Protein AF-A0A8C3MPB5-F1 (afdb_monomer_lite)

pLDDT: mean 82.62, std 14.39, range [43.22, 96.44]

InterPro domains:
  IPR001751 S100/Calcium binding protein 7/8-like, conserved site [PS00303] (77-98)
  IPR002048 EF-hand domain [PF00036] (74-98)
  IPR002048 EF-hand domain [PS50222] (69-104)
  IPR002048 EF-hand domain [SM00054] (73-101)
  IPR011992 EF-hand domain pair [SSF47473] (21-110)
  IPR013787 S100/CaBP-9k-type, calcium binding, subdomain [PF01023] (24-68)
  IPR013787 S100/CaBP-9k-type, calcium binding, subdomain [SM01394] (24-66)
  IPR018247 EF-Hand 1, calcium-binding site [PS00018] (82-94)
  IPR028482 Protein S100-A11 [cd05023] (21-109)

Secondary structure (DSSP, 8-state):
------PPPPPPPTT--PPPPPHHHHHHHHHHHHHHHHTTSSS-TTEEEHHHHHHHHHHTTHHHHHT---TTHHHHHHHHH-SS-SSEEEHHHHHHHHHHHHHHHHHHHHHTSPP-

Structure (mmCIF, N/CA/C/O backbone):
data_AF-A0A8C3MPB5-F1
#
_entry.id   AF-A0A8C3MPB5-F1
#
loop_
_atom_site.group_PDB
_atom_site.id
_atom_site.type_symbol
_atom_site.label_atom_id
_atom_site.label_alt_id
_atom_site.label_comp_id
_atom_site.label_asym_id
_atom_site.label_entity_id
_atom_site.label_seq_id
_atom_site.pdbx_PDB_ins_code
_atom_site.Cartn_x
_atom_site.Cartn_y
_atom_site.Cartn_z
_atom_site.occupancy
_atom_site.B_iso_or_equiv
_atom_site.auth_seq_id
_atom_site.auth_comp_id
_atom_site.auth_asym_id
_atom_site.auth_atom_id
_atom_site.pdbx_PDB_model_num
ATOM 1 N N . GLY A 1 1 ? 41.644 49.104 -21.185 1.00 43.22 1 GLY A N 1
ATOM 2 C CA . GLY A 1 1 ? 41.017 47.885 -20.637 1.00 43.22 1 GLY A CA 1
ATOM 3 C C . GLY A 1 1 ? 40.121 47.254 -21.685 1.00 43.22 1 GLY A C 1
ATOM 4 O O . GLY A 1 1 ? 39.198 47.915 -22.139 1.00 43.22 1 GLY A O 1
ATOM 5 N N . LYS A 1 2 ? 40.416 46.024 -22.122 1.00 48.31 2 LYS A N 1
ATOM 6 C CA . LYS A 1 2 ? 39.606 45.277 -23.103 1.00 48.31 2 LYS A CA 1
ATOM 7 C C . LYS A 1 2 ? 38.460 44.585 -22.349 1.00 48.31 2 LYS A C 1
ATOM 9 O O . LYS A 1 2 ? 38.729 43.799 -21.446 1.00 48.31 2 LYS A O 1
ATOM 14 N N . LYS A 1 3 ? 37.201 44.904 -22.671 1.00 55.44 3 LYS A N 1
ATOM 15 C CA . LYS A 1 3 ? 36.024 44.221 -22.103 1.00 55.44 3 LYS A CA 1
ATOM 16 C C . LYS A 1 3 ? 36.032 42.766 -22.583 1.00 55.44 3 LYS A C 1
ATOM 18 O O . LYS A 1 3 ? 35.959 42.514 -23.782 1.00 55.44 3 LYS A O 1
ATOM 23 N N . ILE A 1 4 ? 36.156 41.825 -21.651 1.00 59.66 4 ILE A N 1
ATOM 24 C CA . ILE A 1 4 ? 36.048 40.390 -21.920 1.00 59.66 4 ILE A CA 1
ATOM 25 C C . ILE A 1 4 ? 34.558 40.101 -22.112 1.00 59.66 4 ILE A C 1
ATOM 27 O O . ILE A 1 4 ? 33.806 40.046 -21.140 1.00 59.66 4 ILE A O 1
ATOM 31 N N . SER A 1 5 ? 34.129 39.988 -23.369 1.00 55.69 5 SER A N 1
ATOM 32 C CA . SER A 1 5 ? 32.787 39.521 -23.714 1.00 55.69 5 SER A CA 1
ATOM 33 C C . SER A 1 5 ? 32.687 38.051 -23.313 1.00 55.69 5 SER A C 1
ATOM 35 O O . SER A 1 5 ? 33.304 37.192 -23.942 1.00 55.69 5 SER A O 1
ATOM 37 N N . ARG A 1 6 ? 31.988 37.759 -22.213 1.00 60.94 6 ARG A N 1
ATOM 38 C CA . ARG A 1 6 ? 31.682 36.379 -21.831 1.00 60.94 6 ARG A CA 1
ATOM 39 C C . ARG A 1 6 ? 30.448 35.957 -22.617 1.00 60.94 6 ARG A C 1
ATOM 41 O O . ARG A 1 6 ? 29.369 36.490 -22.380 1.00 60.94 6 ARG A O 1
ATOM 48 N N . ASN A 1 7 ? 30.623 35.039 -23.565 1.00 53.41 7 ASN A N 1
ATOM 49 C CA . ASN A 1 7 ? 29.488 34.388 -24.211 1.00 53.41 7 ASN A CA 1
ATOM 50 C C . ASN A 1 7 ? 28.658 33.650 -23.143 1.00 53.41 7 ASN A C 1
ATOM 52 O O . ASN A 1 7 ? 29.249 33.090 -22.211 1.00 53.41 7 ASN A O 1
ATOM 56 N N . PRO A 1 8 ? 27.318 33.656 -23.245 1.00 62.53 8 PRO A N 1
ATOM 57 C CA . PRO A 1 8 ? 26.474 32.856 -22.366 1.00 62.53 8 PRO A CA 1
ATOM 58 C C . PRO A 1 8 ? 26.815 31.362 -22.516 1.00 62.53 8 PRO A C 1
ATOM 60 O O . PRO A 1 8 ? 27.281 30.948 -23.584 1.00 62.53 8 PRO A O 1
ATOM 63 N N . PRO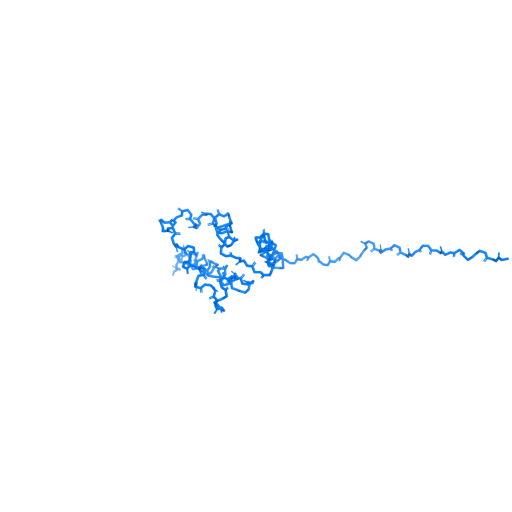 A 1 9 ? 26.616 30.547 -21.462 1.00 66.81 9 PRO A N 1
ATOM 64 C CA . PRO A 1 9 ? 26.829 29.108 -21.550 1.00 66.81 9 PRO A CA 1
ATOM 65 C C . PRO A 1 9 ? 25.953 28.513 -22.665 1.00 66.81 9 PRO A C 1
ATOM 67 O O . PRO A 1 9 ? 24.843 29.006 -22.890 1.00 66.81 9 PRO A O 1
ATOM 70 N N . PRO A 1 10 ? 26.432 27.475 -23.375 1.00 63.88 10 PRO A N 1
ATOM 71 C CA . PRO A 1 10 ? 25.639 26.824 -24.407 1.00 63.88 10 PRO A CA 1
ATOM 72 C C . PRO A 1 10 ? 24.340 26.299 -23.788 1.00 63.88 10 PRO A C 1
ATOM 74 O O . PRO A 1 10 ? 24.362 25.606 -22.771 1.00 63.88 10 PRO A O 1
ATOM 77 N N . THR A 1 11 ? 23.203 26.652 -24.385 1.00 64.06 11 THR A N 1
ATOM 78 C CA . THR A 1 11 ? 21.906 26.082 -24.013 1.00 64.06 11 THR A CA 1
ATOM 79 C C . THR A 1 11 ? 21.959 24.5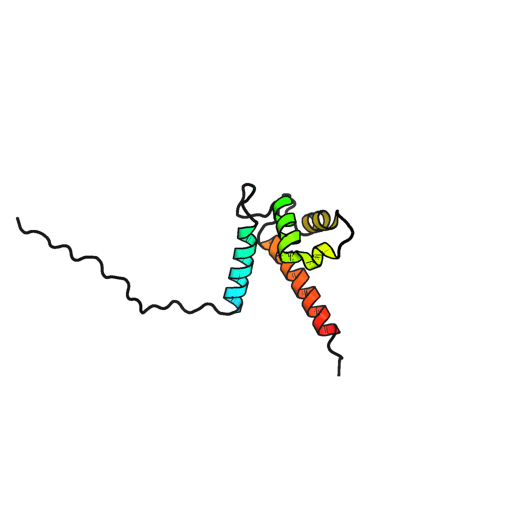62 -24.193 1.00 64.06 11 THR A C 1
ATOM 81 O O . THR A 1 11 ? 22.484 24.110 -25.218 1.00 64.06 11 THR A O 1
ATOM 84 N N . PRO A 1 12 ? 21.431 23.757 -23.251 1.00 61.03 12 PRO A N 1
ATOM 85 C CA . PRO A 1 12 ? 21.347 22.315 -23.432 1.00 61.03 12 PRO A CA 1
ATOM 86 C C . PRO A 1 12 ? 20.603 22.001 -24.729 1.00 61.03 12 PRO A C 1
ATOM 88 O O . PRO A 1 12 ? 19.557 22.582 -25.019 1.00 61.03 12 PRO A O 1
ATOM 91 N N . ASN A 1 13 ? 21.183 21.114 -25.529 1.00 59.44 13 ASN A N 1
ATOM 92 C CA . ASN A 1 13 ? 20.639 20.711 -26.814 1.00 59.44 13 ASN A CA 1
ATOM 93 C C . ASN A 1 13 ? 19.311 19.959 -26.564 1.00 59.44 13 ASN A C 1
ATOM 95 O O . ASN A 1 13 ? 19.343 18.938 -25.875 1.00 59.44 13 ASN A O 1
ATOM 99 N N . PRO A 1 14 ? 18.157 20.389 -27.108 1.00 58.59 14 PRO A N 1
ATOM 100 C CA . PRO A 1 14 ? 16.858 19.744 -26.858 1.00 58.59 14 PRO A CA 1
ATOM 101 C C . PRO A 1 14 ? 16.724 18.323 -27.454 1.00 58.59 14 PRO A C 1
ATOM 103 O O . PRO A 1 14 ? 15.650 17.734 -27.409 1.00 58.59 14 PRO A O 1
ATOM 106 N N . GLY A 1 15 ? 17.803 17.770 -28.021 1.00 54.53 15 GLY A N 1
ATOM 107 C CA . GLY A 1 15 ? 17.836 16.495 -28.741 1.00 54.53 15 GLY A CA 1
ATOM 108 C C . GLY A 1 15 ? 18.299 15.269 -27.946 1.00 54.53 15 GLY A C 1
ATOM 109 O O . GLY A 1 15 ? 18.346 14.189 -28.525 1.00 54.53 15 GLY A O 1
ATOM 110 N N . ILE A 1 16 ? 18.627 15.382 -26.655 1.00 59.12 16 ILE A N 1
ATOM 111 C CA . ILE A 1 16 ? 18.807 14.193 -25.802 1.00 59.12 16 ILE A CA 1
ATOM 112 C C . ILE A 1 16 ? 17.470 13.925 -25.112 1.00 59.12 16 ILE A C 1
ATOM 114 O O . ILE A 1 16 ? 17.277 14.236 -23.940 1.00 59.12 16 ILE A O 1
ATOM 118 N N . LEU A 1 17 ? 16.508 13.406 -25.878 1.00 61.97 17 LEU A N 1
ATOM 119 C CA . LEU A 1 17 ? 15.317 12.793 -25.299 1.00 61.97 17 LEU A CA 1
ATOM 120 C C . LEU A 1 17 ? 15.811 11.594 -24.491 1.00 61.97 17 LEU A C 1
ATOM 122 O O . LEU A 1 17 ? 16.278 10.611 -25.069 1.00 61.97 17 LEU A O 1
ATOM 126 N N . ALA A 1 18 ? 15.771 11.699 -23.162 1.00 66.12 18 ALA A N 1
ATOM 127 C CA . ALA A 1 18 ? 15.953 10.537 -22.307 1.00 66.12 18 ALA A CA 1
ATOM 128 C C . ALA A 1 18 ? 15.013 9.425 -22.812 1.00 66.12 18 ALA A C 1
ATOM 130 O O . ALA A 1 18 ? 13.880 9.733 -23.209 1.00 66.12 18 ALA A O 1
ATOM 131 N N . PRO A 1 19 ? 15.472 8.163 -22.877 1.00 77.06 19 PRO A N 1
ATOM 132 C CA . PRO A 1 19 ? 14.610 7.070 -23.295 1.00 77.06 19 PRO A CA 1
ATOM 133 C C . PRO A 1 19 ? 13.353 7.081 -22.426 1.00 77.06 19 PRO A C 1
ATOM 135 O O . PRO A 1 19 ? 13.431 7.222 -21.206 1.00 77.06 19 PRO A O 1
ATOM 138 N N . GLN A 1 20 ? 12.191 6.995 -23.071 1.00 83.00 20 GLN A N 1
ATOM 139 C CA . GLN A 1 20 ? 10.929 6.948 -22.346 1.00 83.00 20 GLN A CA 1
ATOM 140 C C . GLN A 1 20 ? 10.905 5.684 -21.479 1.00 83.00 20 GLN A C 1
ATOM 142 O O . GLN A 1 20 ? 11.263 4.620 -21.994 1.00 83.00 20 GLN A O 1
ATOM 147 N N . PRO A 1 21 ? 10.459 5.771 -20.215 1.00 87.94 21 PRO A N 1
ATOM 148 C CA . PRO A 1 21 ? 10.431 4.615 -19.333 1.00 87.94 21 PRO A CA 1
ATOM 149 C C . PRO A 1 21 ? 9.531 3.523 -19.915 1.00 87.94 21 PRO A C 1
ATOM 151 O O . PRO A 1 21 ? 8.472 3.795 -20.495 1.00 87.94 21 PRO A O 1
ATOM 154 N N . THR A 1 22 ? 9.969 2.281 -19.777 1.00 94.56 22 THR A N 1
ATOM 155 C CA . THR A 1 22 ? 9.194 1.081 -20.088 1.00 94.56 22 THR A CA 1
ATOM 156 C C . THR A 1 22 ? 7.963 0.986 -19.188 1.00 94.56 22 THR A C 1
ATOM 158 O O . THR A 1 22 ? 7.849 1.667 -18.168 1.00 94.56 22 THR A O 1
ATOM 161 N N . GLU A 1 23 ? 7.003 0.136 -19.550 1.00 94.12 23 GLU A N 1
ATOM 162 C CA . GLU A 1 23 ? 5.791 -0.050 -18.741 1.00 94.12 23 GLU A CA 1
ATOM 163 C C . GLU A 1 23 ? 6.115 -0.503 -17.314 1.00 94.12 23 GLU A C 1
ATOM 165 O O . GLU A 1 23 ? 5.571 0.047 -16.360 1.00 94.12 23 GLU A O 1
ATOM 170 N N . THR A 1 24 ? 7.062 -1.431 -17.160 1.00 94.50 24 THR A N 1
ATOM 171 C CA . THR A 1 24 ? 7.506 -1.906 -15.846 1.00 94.50 24 THR A CA 1
ATOM 172 C C . THR A 1 24 ? 8.123 -0.784 -15.016 1.00 94.50 24 THR A C 1
ATOM 174 O O . THR A 1 24 ? 7.788 -0.647 -13.842 1.00 94.50 24 THR A O 1
ATOM 177 N N . GLU A 1 25 ? 8.981 0.048 -15.614 1.00 92.75 25 GLU A N 1
ATOM 178 C CA . GLU A 1 25 ? 9.568 1.206 -14.926 1.00 92.75 25 GLU A CA 1
ATOM 179 C C . GLU A 1 25 ? 8.478 2.181 -14.468 1.00 92.75 25 GLU A C 1
ATOM 181 O O . GLU A 1 25 ? 8.468 2.573 -13.304 1.00 92.75 25 GLU A O 1
ATOM 186 N N . ARG A 1 26 ? 7.482 2.471 -15.317 1.00 94.44 26 ARG A N 1
ATOM 187 C CA . ARG A 1 26 ? 6.335 3.314 -14.936 1.00 94.44 26 ARG A CA 1
ATOM 188 C C . ARG A 1 26 ? 5.510 2.714 -13.799 1.00 94.44 26 ARG A C 1
ATOM 190 O O . ARG A 1 26 ? 5.019 3.452 -12.946 1.00 94.44 26 ARG A O 1
ATOM 197 N N . CYS A 1 27 ? 5.329 1.393 -13.767 1.00 94.19 27 CYS A N 1
ATOM 198 C CA . CYS A 1 27 ? 4.643 0.723 -12.662 1.00 94.19 27 CYS A CA 1
ATOM 199 C C . CYS A 1 27 ? 5.424 0.865 -11.351 1.00 94.19 27 CYS A C 1
ATOM 201 O O . CYS A 1 27 ? 4.826 1.172 -10.322 1.00 94.19 27 CYS A O 1
ATOM 203 N N . ILE A 1 28 ? 6.748 0.691 -11.389 1.00 93.75 28 ILE A N 1
ATOM 204 C CA . ILE A 1 28 ? 7.618 0.872 -10.219 1.00 93.75 28 ILE A CA 1
ATOM 205 C C . ILE A 1 28 ? 7.566 2.328 -9.735 1.00 93.75 28 ILE A C 1
ATOM 207 O O . ILE A 1 28 ? 7.350 2.567 -8.548 1.00 93.75 28 ILE A O 1
ATOM 211 N N . GLU A 1 29 ? 7.684 3.297 -10.646 1.00 93.56 29 GLU A N 1
ATOM 212 C CA . GLU A 1 29 ? 7.540 4.727 -10.340 1.00 93.56 29 GLU A CA 1
ATOM 213 C C . GLU A 1 29 ? 6.173 5.037 -9.721 1.00 93.56 29 GLU A C 1
ATOM 215 O O . GLU A 1 29 ? 6.087 5.788 -8.751 1.00 93.56 29 GLU A O 1
ATOM 220 N N . SER A 1 30 ? 5.106 4.417 -10.229 1.00 94.56 30 SER A N 1
ATOM 221 C CA . SER A 1 30 ? 3.754 4.587 -9.691 1.00 94.56 30 SER A CA 1
ATOM 222 C C . SER A 1 30 ? 3.630 4.035 -8.270 1.00 94.56 30 SER A C 1
ATOM 224 O O . SER A 1 30 ? 3.041 4.693 -7.415 1.00 94.56 30 SER A O 1
ATOM 226 N N . LEU A 1 31 ? 4.208 2.862 -7.985 1.00 94.56 31 LEU A N 1
ATOM 227 C CA . LEU A 1 31 ? 4.224 2.293 -6.632 1.00 94.56 31 LEU A CA 1
ATOM 228 C C . LEU A 1 31 ? 4.990 3.190 -5.656 1.00 94.56 31 LEU A C 1
ATOM 230 O O . LEU A 1 31 ? 4.513 3.439 -4.549 1.00 94.56 31 LEU A O 1
ATOM 234 N N . LEU A 1 32 ? 6.142 3.712 -6.082 1.00 93.88 32 LEU A N 1
ATOM 235 C CA . LEU A 1 32 ? 6.937 4.634 -5.278 1.00 93.88 32 LEU A CA 1
ATOM 236 C C . LEU A 1 32 ? 6.182 5.942 -5.012 1.00 93.88 32 LEU A C 1
ATOM 238 O O . LEU A 1 32 ? 6.121 6.395 -3.871 1.00 93.88 32 LEU A O 1
ATOM 242 N N . ALA A 1 33 ? 5.563 6.521 -6.042 1.00 93.25 33 ALA A N 1
ATOM 243 C CA . ALA A 1 33 ? 4.788 7.751 -5.922 1.00 93.25 33 ALA A CA 1
ATOM 244 C C . ALA A 1 33 ? 3.590 7.580 -4.978 1.00 93.25 33 ALA A C 1
ATOM 246 O O . ALA A 1 33 ? 3.303 8.466 -4.172 1.00 93.25 33 ALA A O 1
ATOM 247 N N . VAL A 1 34 ? 2.906 6.433 -5.041 1.00 94.50 34 VAL A N 1
ATOM 248 C CA . VAL A 1 34 ? 1.830 6.101 -4.103 1.00 94.50 34 VAL A CA 1
ATOM 249 C C . VAL A 1 34 ? 2.378 5.994 -2.685 1.00 94.50 34 VAL A C 1
ATOM 251 O O . VAL A 1 34 ? 1.845 6.657 -1.804 1.00 94.50 34 VAL A O 1
ATOM 254 N N . PHE A 1 35 ? 3.457 5.243 -2.453 1.00 94.38 35 PHE A N 1
ATOM 255 C CA . PHE A 1 35 ? 4.060 5.127 -1.122 1.00 94.38 35 PHE A CA 1
ATOM 256 C C . PHE A 1 35 ? 4.413 6.503 -0.534 1.00 94.38 35 PHE A C 1
ATOM 258 O O . PHE A 1 35 ? 3.938 6.864 0.543 1.00 94.38 35 PHE A O 1
ATOM 265 N N . GLN A 1 36 ? 5.140 7.325 -1.294 1.00 92.56 36 GLN A N 1
ATOM 266 C CA . GLN A 1 36 ? 5.563 8.669 -0.883 1.00 92.56 36 GLN A CA 1
ATOM 267 C C . GLN A 1 36 ? 4.399 9.649 -0.677 1.00 92.56 36 GLN A C 1
ATOM 269 O O . GLN A 1 36 ? 4.527 10.614 0.069 1.00 92.56 36 GLN A O 1
ATOM 274 N N . ARG A 1 37 ? 3.243 9.425 -1.313 1.00 93.12 37 ARG A N 1
ATOM 275 C CA . ARG A 1 37 ? 2.036 10.243 -1.103 1.00 93.12 37 ARG A CA 1
ATOM 276 C C . ARG A 1 37 ? 1.434 10.060 0.296 1.00 93.12 37 ARG A C 1
ATOM 278 O O . ARG A 1 37 ? 0.726 10.955 0.787 1.00 93.12 37 ARG A O 1
ATOM 285 N N . TYR A 1 38 ? 1.632 8.888 0.894 1.00 94.19 38 TYR A N 1
ATOM 286 C CA . TYR A 1 38 ? 1.126 8.564 2.228 1.00 94.19 38 TYR A CA 1
ATOM 287 C C . TYR A 1 38 ? 2.207 8.695 3.300 1.00 94.19 38 TYR A C 1
ATOM 289 O O . TYR A 1 38 ? 1.870 9.164 4.383 1.00 94.19 38 TYR A O 1
ATOM 297 N N . ALA A 1 39 ? 3.459 8.358 2.982 1.00 92.44 39 ALA A N 1
ATOM 298 C CA . ALA A 1 39 ? 4.603 8.500 3.880 1.00 92.44 39 ALA A CA 1
ATOM 299 C C . ALA A 1 39 ? 4.919 9.972 4.190 1.00 92.44 39 ALA A C 1
ATOM 301 O O . ALA A 1 39 ? 4.671 10.870 3.379 1.00 92.44 39 ALA A O 1
ATOM 302 N N . GLY A 1 40 ? 5.490 10.227 5.367 1.00 81.38 40 GLY A N 1
ATOM 303 C CA . GLY A 1 40 ? 5.995 11.546 5.756 1.00 81.38 40 GLY A CA 1
ATOM 304 C C . GLY A 1 40 ? 4.943 12.569 6.178 1.00 81.38 40 GLY A C 1
ATOM 305 O O . GLY A 1 40 ? 5.293 13.722 6.429 1.00 81.38 40 GLY A O 1
ATOM 306 N N . ARG A 1 41 ? 3.669 12.186 6.308 1.00 81.81 41 ARG A N 1
ATOM 307 C CA . ARG A 1 41 ? 2.638 13.060 6.893 1.00 81.81 41 ARG A CA 1
ATOM 308 C C . ARG A 1 41 ? 2.814 13.207 8.401 1.00 81.81 41 ARG A C 1
ATOM 310 O O . ARG A 1 41 ? 2.389 14.221 8.952 1.00 81.81 41 ARG A O 1
ATOM 317 N N . GLU A 1 42 ? 3.425 12.223 9.055 1.00 80.12 42 GLU A N 1
ATOM 318 C CA . GLU A 1 42 ? 3.634 12.200 10.508 1.00 80.12 42 GLU A CA 1
ATOM 319 C C . GLU A 1 42 ? 5.101 12.303 10.946 1.00 80.12 42 GLU A C 1
ATOM 321 O O . GLU A 1 42 ? 5.373 12.341 12.144 1.00 80.12 42 GLU A O 1
ATOM 326 N N . GLY A 1 43 ? 6.040 12.437 10.007 1.00 77.25 43 GLY A N 1
ATOM 327 C CA . GLY A 1 43 ? 7.422 12.815 10.312 1.00 77.25 43 GLY A CA 1
ATOM 328 C C . GLY A 1 43 ? 8.462 12.145 9.425 1.00 77.25 43 GLY A C 1
ATOM 329 O O . GLY A 1 43 ? 9.308 12.841 8.867 1.00 77.25 43 GLY A O 1
ATOM 330 N N . ASP A 1 44 ? 8.392 10.823 9.274 1.00 83.25 44 ASP A N 1
ATOM 331 C CA . ASP A 1 44 ? 9.347 10.051 8.475 1.00 83.25 44 ASP A CA 1
ATOM 332 C C . ASP A 1 44 ? 8.792 9.781 7.072 1.00 83.25 44 ASP A C 1
ATOM 334 O O . ASP A 1 44 ? 7.768 9.127 6.904 1.00 83.25 44 ASP A O 1
ATOM 338 N N . SER A 1 45 ? 9.453 10.316 6.045 1.00 86.81 45 SER A N 1
ATOM 339 C CA . SER A 1 45 ? 9.064 10.129 4.642 1.00 86.81 45 SER A CA 1
ATOM 340 C C . SER A 1 45 ? 9.524 8.798 4.045 1.00 86.81 45 SER A C 1
ATOM 342 O O . SER A 1 45 ? 9.173 8.493 2.903 1.00 86.81 45 SER A O 1
ATOM 344 N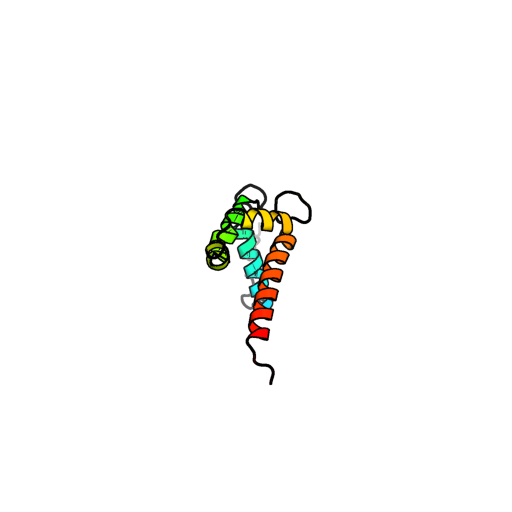 N . CYS A 1 46 ? 10.296 8.010 4.794 1.00 90.88 46 CYS A N 1
ATOM 345 C CA . CYS A 1 46 ? 10.785 6.701 4.376 1.00 90.88 46 CYS A CA 1
ATOM 346 C C . CYS A 1 46 ? 9.885 5.548 4.835 1.00 90.88 46 CYS A C 1
ATOM 348 O O . CYS A 1 46 ? 10.053 4.429 4.348 1.00 90.88 46 CYS A O 1
ATOM 350 N N . THR A 1 47 ? 8.944 5.804 5.745 1.00 94.69 47 THR A N 1
ATOM 351 C CA . THR A 1 47 ? 8.077 4.786 6.343 1.00 94.69 47 THR A CA 1
ATOM 352 C C . THR A 1 47 ? 6.614 5.231 6.353 1.00 94.69 47 THR A C 1
ATOM 354 O O . THR A 1 47 ? 6.296 6.408 6.185 1.00 94.69 47 THR A O 1
ATOM 357 N N . LEU A 1 48 ? 5.704 4.268 6.497 1.00 95.31 48 LEU A N 1
ATOM 358 C CA . LEU A 1 48 ? 4.288 4.505 6.749 1.00 95.31 48 LEU A CA 1
ATOM 359 C C . LEU A 1 48 ? 3.986 4.223 8.214 1.00 95.31 48 LEU A C 1
ATOM 361 O O . LEU A 1 48 ? 4.068 3.080 8.665 1.00 95.31 48 LEU A O 1
ATOM 365 N N . SER A 1 49 ? 3.539 5.239 8.939 1.00 94.38 49 SER A N 1
ATOM 366 C CA . SER A 1 49 ? 2.963 5.046 10.263 1.00 94.38 49 SER A CA 1
ATOM 367 C C . SER A 1 49 ? 1.677 4.217 10.174 1.00 94.38 49 SER A C 1
ATOM 369 O O . SER A 1 49 ? 1.012 4.138 9.136 1.00 94.38 49 SER A O 1
ATOM 371 N N . LYS A 1 50 ? 1.230 3.661 11.304 1.00 91.56 50 LYS A N 1
ATOM 372 C CA . LYS A 1 50 ? -0.067 2.968 11.385 1.00 91.56 50 LYS A CA 1
ATOM 373 C C . LYS A 1 50 ? -1.235 3.813 10.844 1.00 91.56 50 LYS A C 1
ATOM 375 O O . LYS A 1 50 ? -2.162 3.273 10.235 1.00 91.56 50 LYS A O 1
ATOM 380 N N . ARG A 1 51 ? -1.223 5.133 11.070 1.00 92.38 51 ARG A N 1
ATOM 381 C CA . ARG A 1 51 ? -2.282 6.043 10.599 1.00 92.38 51 ARG A CA 1
ATOM 382 C C . ARG A 1 51 ? -2.187 6.287 9.097 1.00 92.38 51 ARG A C 1
ATOM 384 O O . ARG A 1 51 ? -3.216 6.297 8.422 1.00 92.38 51 ARG A O 1
ATOM 391 N N . GLU A 1 52 ? -0.978 6.444 8.577 1.00 94.75 52 GLU A N 1
ATOM 392 C CA . GLU A 1 52 ? -0.725 6.618 7.144 1.00 94.75 52 GLU A CA 1
ATOM 393 C C . GLU A 1 52 ? -1.079 5.349 6.365 1.00 94.75 52 GLU A C 1
ATOM 395 O O . GLU A 1 52 ? -1.801 5.416 5.369 1.00 94.75 52 GLU A O 1
ATOM 400 N N . PHE A 1 53 ? -0.686 4.182 6.883 1.00 94.25 53 PHE A N 1
ATOM 401 C CA . PHE A 1 53 ? -1.067 2.886 6.335 1.00 94.25 53 PHE A CA 1
ATOM 402 C C . PHE A 1 53 ? -2.588 2.698 6.315 1.00 94.25 53 PHE A C 1
ATOM 404 O O . PHE A 1 53 ? -3.156 2.256 5.315 1.00 94.25 53 PHE A O 1
ATOM 411 N N . ARG A 1 54 ? -3.284 3.098 7.387 1.00 91.69 54 ARG A N 1
ATOM 412 C CA . ARG A 1 54 ? -4.750 3.068 7.417 1.00 91.69 54 ARG A CA 1
ATOM 413 C C . ARG A 1 54 ? -5.359 3.950 6.326 1.00 91.69 54 ARG A C 1
ATOM 415 O O . ARG A 1 54 ? -6.262 3.502 5.624 1.00 91.69 54 ARG A O 1
ATOM 422 N N . ALA A 1 55 ? -4.848 5.168 6.152 1.00 92.62 55 ALA A N 1
ATOM 423 C CA . ALA A 1 55 ? -5.316 6.076 5.108 1.00 92.62 55 ALA A CA 1
ATOM 424 C C . ALA A 1 55 ? -5.085 5.510 3.695 1.00 92.62 55 ALA A C 1
ATOM 426 O O . ALA A 1 55 ? -5.967 5.629 2.842 1.00 92.62 55 ALA A O 1
ATOM 427 N N . PHE A 1 56 ? -3.942 4.859 3.462 1.00 93.81 56 PHE A N 1
ATOM 428 C CA . PHE A 1 56 ? -3.655 4.136 2.222 1.00 93.81 56 PHE A CA 1
ATOM 429 C C . PHE A 1 56 ? -4.686 3.023 1.970 1.00 93.81 56 PHE A C 1
ATOM 431 O O . PHE A 1 56 ? -5.309 2.986 0.909 1.00 93.81 56 PHE A O 1
ATOM 438 N N . MET A 1 57 ? -4.930 2.164 2.965 1.00 91.31 57 MET A N 1
ATOM 439 C CA . MET A 1 57 ? -5.878 1.047 2.865 1.00 91.31 57 MET A CA 1
ATOM 440 C C . MET A 1 57 ? -7.314 1.512 2.590 1.00 91.31 57 MET A C 1
ATOM 442 O O . MET A 1 57 ? -8.034 0.894 1.806 1.00 91.31 57 MET A O 1
ATOM 446 N N . ASP A 1 58 ? -7.741 2.606 3.218 1.00 89.31 58 ASP A N 1
ATOM 447 C CA . ASP A 1 58 ? -9.094 3.144 3.058 1.00 89.31 58 ASP A CA 1
ATOM 448 C C . ASP A 1 58 ? -9.281 3.898 1.724 1.00 89.31 58 ASP A C 1
ATOM 450 O O . ASP A 1 58 ? -10.418 4.073 1.280 1.00 89.31 58 ASP A O 1
ATOM 454 N N . THR A 1 59 ? -8.188 4.304 1.062 1.00 90.12 59 THR A N 1
ATOM 455 C CA . THR A 1 59 ? -8.219 5.085 -0.188 1.00 90.12 59 THR A CA 1
ATOM 456 C C . THR A 1 59 ? -7.875 4.237 -1.410 1.00 90.12 59 THR A C 1
ATOM 458 O O . THR A 1 59 ? -8.735 4.010 -2.260 1.00 90.12 59 THR A O 1
ATOM 461 N N . GLU A 1 60 ? -6.641 3.737 -1.497 1.00 90.31 60 GLU A N 1
ATOM 462 C CA . GLU A 1 60 ? -6.149 2.988 -2.664 1.00 90.31 60 GLU A CA 1
ATOM 463 C C . GLU A 1 60 ? -6.742 1.573 -2.704 1.00 90.31 60 GLU A C 1
ATOM 465 O O . GLU A 1 60 ? -7.057 1.041 -3.766 1.00 90.31 60 GLU A O 1
ATOM 470 N N . LEU A 1 61 ? -6.955 0.973 -1.528 1.00 86.50 61 LEU A N 1
ATOM 471 C CA . LEU A 1 61 ? -7.502 -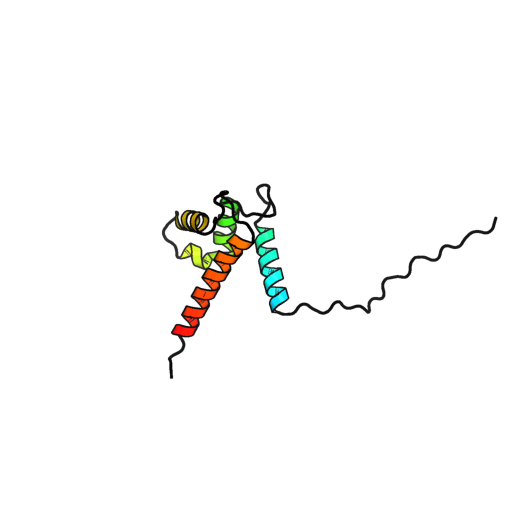0.378 -1.375 1.00 86.50 61 LEU A CA 1
ATOM 472 C C . LEU A 1 61 ? -8.919 -0.370 -0.785 1.00 86.50 61 LEU A C 1
ATOM 474 O O . LEU A 1 61 ? -9.349 -1.341 -0.161 1.00 86.50 61 LEU A O 1
ATOM 478 N N . ALA A 1 62 ? -9.685 0.694 -1.041 1.00 84.00 62 ALA A N 1
ATOM 479 C CA . ALA A 1 62 ? -11.036 0.884 -0.509 1.00 84.00 62 ALA A CA 1
ATOM 480 C C . ALA A 1 62 ? -11.976 -0.308 -0.778 1.00 84.00 62 ALA A C 1
ATOM 482 O O . ALA A 1 62 ? -12.824 -0.651 0.042 1.00 84.00 62 ALA A O 1
ATOM 483 N N . ALA A 1 63 ? -11.851 -0.957 -1.939 1.00 81.56 63 ALA A N 1
ATOM 484 C CA . ALA A 1 63 ? -12.650 -2.137 -2.270 1.00 81.56 63 ALA A CA 1
ATOM 485 C C . ALA A 1 63 ? -12.311 -3.342 -1.374 1.00 81.56 63 ALA A C 1
ATOM 487 O O . ALA A 1 63 ? -13.192 -4.128 -1.025 1.00 81.56 63 ALA A O 1
ATOM 488 N N . PHE A 1 64 ? -11.044 -3.474 -0.979 1.00 76.56 64 PHE A N 1
ATOM 489 C CA . PHE A 1 64 ? -10.591 -4.511 -0.064 1.00 76.56 64 PHE A CA 1
ATOM 490 C C . PHE A 1 64 ? -11.082 -4.233 1.361 1.00 76.56 64 PHE A C 1
ATOM 492 O O . PHE A 1 64 ? -11.661 -5.120 1.986 1.00 76.56 64 PHE A O 1
ATOM 499 N N . THR A 1 65 ? -10.925 -3.001 1.854 1.00 76.12 65 THR A N 1
ATOM 500 C CA . THR A 1 65 ? -11.333 -2.612 3.215 1.00 76.12 65 THR A CA 1
ATOM 501 C C . THR A 1 65 ? -12.847 -2.595 3.410 1.00 76.12 65 THR A C 1
ATOM 503 O O . THR A 1 65 ? -13.318 -3.075 4.437 1.00 76.12 65 THR A O 1
ATOM 506 N N . LYS A 1 66 ? -13.638 -2.152 2.422 1.00 75.44 66 LYS A N 1
ATOM 507 C CA . LYS A 1 66 ? -15.117 -2.147 2.502 1.00 75.44 66 LYS A CA 1
ATOM 508 C C . LYS A 1 66 ? -15.738 -3.531 2.687 1.00 75.44 66 LYS A C 1
ATOM 510 O O . LYS A 1 66 ? -16.813 -3.645 3.269 1.00 75.44 66 LYS A O 1
ATOM 515 N N . ASN A 1 67 ? -15.077 -4.577 2.199 1.00 72.94 67 ASN A N 1
ATOM 516 C CA . ASN A 1 67 ? -15.560 -5.950 2.334 1.00 72.94 67 ASN A CA 1
ATOM 517 C C . ASN A 1 67 ? -15.199 -6.581 3.689 1.00 72.94 67 ASN A C 1
ATOM 519 O O . ASN A 1 67 ? -15.695 -7.662 4.013 1.00 72.94 67 ASN A O 1
ATOM 523 N N . GLN A 1 68 ? -14.362 -5.924 4.496 1.00 72.06 68 GLN A N 1
ATOM 524 C CA . GLN A 1 68 ? -13.964 -6.416 5.810 1.00 72.06 68 GLN A CA 1
ATOM 525 C C . GLN A 1 68 ? -14.902 -5.881 6.893 1.00 72.06 68 GLN A C 1
ATOM 527 O O . GLN A 1 68 ? -15.007 -4.680 7.118 1.00 72.06 68 GLN A O 1
ATOM 532 N N . LYS A 1 69 ? -15.572 -6.793 7.606 1.00 72.50 69 LYS A N 1
ATOM 533 C CA . LYS A 1 69 ? -16.454 -6.452 8.739 1.00 72.50 69 LYS A CA 1
ATOM 534 C C . LYS A 1 69 ? -15.699 -6.243 10.053 1.00 72.50 69 LYS A C 1
ATOM 536 O O . LYS A 1 69 ? -16.291 -5.796 11.029 1.00 72.50 69 LYS A O 1
ATOM 541 N N . ASP A 1 70 ? -14.420 -6.604 10.090 1.00 80.44 70 ASP A N 1
ATOM 542 C CA . ASP A 1 70 ? -13.605 -6.551 11.295 1.00 80.44 70 ASP A CA 1
ATOM 543 C C . ASP A 1 70 ? -12.785 -5.249 11.348 1.00 80.44 70 ASP A C 1
ATOM 545 O O . ASP A 1 70 ? -11.864 -5.078 10.541 1.00 80.44 70 ASP A O 1
ATOM 549 N N . PRO A 1 71 ? -13.062 -4.345 12.306 1.00 77.00 71 PRO A N 1
ATOM 550 C CA . PRO A 1 71 ? -12.340 -3.080 12.431 1.00 77.00 71 PRO A CA 1
ATOM 551 C C . PRO A 1 71 ? -10.848 -3.258 12.759 1.00 77.00 71 PRO A C 1
ATOM 553 O O . PRO A 1 71 ? -10.058 -2.355 12.477 1.00 77.00 71 PRO A O 1
ATOM 556 N N . GLY A 1 72 ? -10.452 -4.412 13.310 1.00 85.69 72 GLY A N 1
ATOM 557 C CA . GLY A 1 72 ? -9.070 -4.752 13.652 1.00 85.69 72 GLY A CA 1
ATOM 558 C C . GLY A 1 72 ? -8.272 -5.396 12.516 1.00 85.69 72 GLY A C 1
ATOM 559 O O . GLY A 1 72 ? -7.118 -5.772 12.724 1.00 85.69 72 GLY A O 1
ATOM 560 N N . VAL A 1 73 ? -8.847 -5.554 11.316 1.00 87.56 73 VAL A N 1
ATOM 561 C CA . VAL A 1 73 ? -8.150 -6.204 10.192 1.00 87.56 73 VAL A CA 1
ATOM 562 C C . VAL A 1 73 ? -6.882 -5.454 9.780 1.00 87.56 73 VAL A C 1
ATOM 564 O O . VAL A 1 73 ? -5.846 -6.084 9.576 1.00 87.56 73 VAL A O 1
ATOM 567 N N . VAL A 1 74 ? -6.939 -4.119 9.728 1.00 87.94 74 VAL A N 1
ATOM 568 C CA . VAL A 1 74 ? -5.798 -3.279 9.332 1.00 87.94 74 VAL A CA 1
ATOM 569 C C . VAL A 1 74 ? -4.680 -3.377 10.366 1.00 87.94 74 VAL A C 1
ATOM 571 O O . VAL A 1 74 ? -3.521 -3.514 9.998 1.00 87.94 74 VAL A O 1
ATOM 574 N N . ASP A 1 75 ? -5.025 -3.419 11.652 1.00 90.50 75 ASP A N 1
ATOM 575 C CA . ASP A 1 75 ? -4.057 -3.560 12.743 1.00 90.50 75 ASP A CA 1
ATOM 576 C C . ASP A 1 75 ? -3.322 -4.901 12.688 1.00 90.50 75 ASP A C 1
ATOM 578 O O . ASP A 1 75 ? -2.112 -4.969 12.902 1.00 90.50 75 ASP A O 1
ATOM 582 N N . ARG A 1 76 ? -4.040 -5.982 12.362 1.00 90.56 76 ARG A N 1
ATOM 583 C CA . ARG A 1 76 ? -3.421 -7.300 12.176 1.00 90.56 76 ARG A CA 1
ATOM 584 C C . ARG A 1 76 ? -2.560 -7.365 10.922 1.00 90.56 76 ARG A C 1
ATOM 586 O O . ARG A 1 76 ? -1.545 -8.052 10.940 1.00 90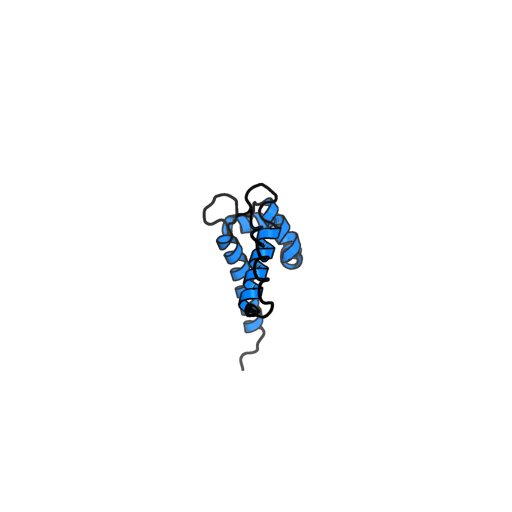.56 76 ARG A O 1
ATOM 593 N N . MET A 1 77 ? -2.961 -6.684 9.850 1.00 90.75 77 MET A N 1
ATOM 594 C CA . MET A 1 77 ? -2.151 -6.580 8.635 1.00 90.75 77 MET A CA 1
ATOM 595 C C . MET A 1 77 ? -0.868 -5.816 8.902 1.00 90.75 77 MET A C 1
ATOM 597 O O . MET A 1 77 ? 0.190 -6.339 8.584 1.00 90.75 77 MET A O 1
ATOM 601 N N . MET A 1 78 ? -0.961 -4.662 9.566 1.00 92.00 78 MET A N 1
ATOM 602 C CA . MET A 1 78 ? 0.195 -3.882 9.999 1.00 92.00 78 MET A CA 1
ATOM 603 C C . MET A 1 78 ? 1.171 -4.772 10.768 1.00 92.00 78 MET A C 1
ATOM 605 O O . MET A 1 78 ? 2.295 -4.960 10.334 1.00 92.00 78 MET A O 1
ATOM 609 N N . LYS A 1 79 ? 0.698 -5.448 11.822 1.00 93.31 79 LYS A N 1
ATOM 610 C CA . LYS A 1 79 ? 1.532 -6.339 12.640 1.00 93.31 79 LYS A CA 1
ATOM 611 C C . LYS A 1 79 ? 2.148 -7.511 11.863 1.00 93.31 79 LYS A C 1
ATOM 613 O O . LYS A 1 79 ? 3.153 -8.066 12.284 1.00 93.31 79 LYS A O 1
ATOM 618 N N . LYS A 1 80 ? 1.505 -7.959 10.784 1.00 93.62 80 LYS A N 1
ATOM 619 C CA . LYS A 1 80 ? 2.013 -9.052 9.947 1.00 93.62 80 LYS A CA 1
ATOM 620 C C . LYS A 1 80 ? 3.064 -8.568 8.943 1.00 93.62 80 LYS A C 1
ATOM 622 O O . LYS A 1 80 ? 3.908 -9.366 8.547 1.00 93.62 80 LYS A O 1
ATOM 627 N N . LEU A 1 81 ? 2.947 -7.324 8.487 1.00 94.94 81 LEU A N 1
ATOM 628 C CA . LEU A 1 81 ? 3.823 -6.715 7.487 1.00 94.94 81 LEU A CA 1
ATOM 629 C C . LEU A 1 81 ? 5.051 -6.053 8.115 1.00 94.94 81 LEU A C 1
ATOM 631 O O . LEU A 1 81 ? 6.097 -6.082 7.488 1.00 94.94 81 LEU A O 1
ATOM 635 N N . ASP A 1 82 ? 4.906 -5.519 9.327 1.00 95.06 82 ASP A N 1
ATOM 636 C CA . ASP A 1 82 ? 5.958 -4.944 10.169 1.00 95.06 82 ASP A CA 1
ATOM 637 C C . ASP A 1 82 ? 6.892 -6.065 10.666 1.00 95.06 82 ASP A C 1
ATOM 639 O O . ASP A 1 82 ? 6.696 -6.678 11.723 1.00 95.06 82 ASP A O 1
ATOM 643 N N . MET A 1 83 ? 7.854 -6.424 9.816 1.00 95.06 83 MET A N 1
ATOM 644 C CA . MET A 1 83 ? 8.789 -7.527 10.021 1.00 95.06 83 MET A CA 1
ATOM 645 C C . MET A 1 83 ? 9.884 -7.141 11.008 1.00 95.06 83 MET A C 1
ATOM 647 O O . MET A 1 83 ? 10.372 -8.003 11.746 1.00 95.06 83 MET A O 1
ATOM 651 N N . ASN A 1 84 ? 10.280 -5.868 11.011 1.00 95.00 84 ASN A N 1
ATOM 652 C CA . ASN A 1 84 ? 11.289 -5.344 11.923 1.00 95.00 84 ASN A CA 1
ATOM 653 C C . ASN A 1 84 ? 10.703 -4.971 13.311 1.00 95.00 84 ASN A C 1
ATOM 655 O O . ASN A 1 84 ? 11.464 -4.817 14.268 1.00 95.00 84 ASN A O 1
ATOM 659 N N . SER A 1 85 ? 9.369 -4.938 13.442 1.00 93.19 85 SER A N 1
ATOM 660 C CA . SER A 1 85 ? 8.613 -4.610 14.659 1.00 93.19 85 SER A CA 1
ATOM 661 C C . SER A 1 85 ? 8.856 -3.194 15.192 1.00 93.19 85 SER A C 1
ATOM 663 O O . SER A 1 85 ? 8.820 -2.980 16.409 1.00 93.19 85 SER A O 1
ATOM 665 N N . ASP A 1 86 ? 9.102 -2.226 14.307 1.00 93.25 86 ASP A N 1
ATOM 666 C CA . ASP A 1 86 ? 9.277 -0.813 14.660 1.00 93.25 86 ASP A CA 1
ATOM 667 C C . ASP A 1 86 ? 7.947 -0.035 14.745 1.00 93.25 86 ASP A C 1
ATOM 669 O O . ASP A 1 86 ? 7.911 1.103 15.226 1.00 93.25 86 ASP A O 1
ATOM 673 N N . GLY A 1 87 ? 6.831 -0.670 14.369 1.00 92.31 87 GLY A N 1
ATOM 674 C CA . GLY A 1 87 ? 5.492 -0.085 14.390 1.00 92.31 87 GLY A CA 1
ATOM 675 C C . GLY A 1 87 ? 5.151 0.758 13.159 1.00 92.31 87 GLY A C 1
ATOM 676 O O . GLY A 1 87 ? 4.093 1.403 13.144 1.00 92.31 87 GLY A O 1
ATOM 677 N N . GLN A 1 88 ? 6.011 0.757 12.146 1.00 94.31 88 GLN A N 1
ATOM 678 C CA . GLN A 1 88 ? 5.866 1.429 10.861 1.00 94.31 88 GLN A CA 1
ATOM 679 C C . GLN A 1 88 ? 6.059 0.408 9.729 1.00 94.31 88 GLN A C 1
ATOM 681 O O . GLN A 1 88 ? 6.290 -0.768 9.980 1.00 94.31 88 GLN A O 1
ATOM 686 N N . LEU A 1 89 ? 5.842 0.821 8.479 1.00 95.81 89 LEU A N 1
ATOM 687 C CA . LEU A 1 89 ? 6.164 -0.003 7.312 1.00 95.81 89 LEU A CA 1
ATOM 688 C C . LEU A 1 89 ? 7.160 0.730 6.435 1.00 95.81 89 LEU A C 1
ATOM 690 O O . LEU A 1 89 ? 6.837 1.794 5.897 1.00 95.81 89 LEU A O 1
ATOM 694 N N . ASP A 1 90 ? 8.335 0.153 6.238 1.00 95.69 90 ASP A N 1
ATOM 695 C CA . ASP A 1 90 ? 9.243 0.621 5.201 1.00 95.69 90 ASP A CA 1
ATOM 696 C C . ASP A 1 90 ? 8.743 0.238 3.793 1.00 95.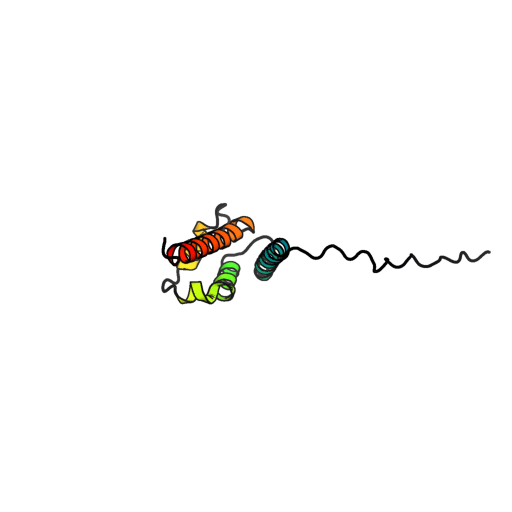69 90 ASP A C 1
ATOM 698 O O . ASP A 1 90 ? 7.719 -0.432 3.600 1.00 95.69 90 ASP A O 1
ATOM 702 N N . PHE A 1 91 ? 9.450 0.700 2.760 1.00 94.94 91 PHE A N 1
ATOM 703 C CA . PHE A 1 91 ? 9.048 0.424 1.381 1.00 94.94 91 PHE A CA 1
ATOM 704 C C . PHE A 1 91 ? 9.062 -1.076 1.041 1.00 94.94 91 PHE A C 1
ATOM 706 O O . PHE A 1 91 ? 8.226 -1.537 0.262 1.00 94.94 91 PHE A O 1
ATOM 713 N N . GLN A 1 92 ? 9.976 -1.856 1.621 1.00 95.81 92 GLN A N 1
ATOM 714 C CA . GLN A 1 92 ? 10.047 -3.295 1.384 1.00 95.81 92 GLN A CA 1
ATOM 715 C C . GLN A 1 92 ? 8.857 -4.015 2.033 1.00 95.81 92 GLN A C 1
ATOM 717 O O . GLN A 1 92 ? 8.220 -4.859 1.397 1.00 95.81 92 GLN A O 1
ATOM 722 N N . GLU A 1 93 ? 8.507 -3.651 3.262 1.00 96.44 93 GLU A N 1
ATOM 723 C CA . GLU A 1 93 ? 7.347 -4.183 3.980 1.00 96.44 93 GLU A CA 1
ATOM 724 C C . GLU A 1 93 ? 6.029 -3.801 3.293 1.00 96.44 93 GLU A C 1
ATOM 726 O O . GLU A 1 93 ? 5.122 -4.630 3.154 1.00 96.44 93 GLU A O 1
ATOM 731 N N . PHE A 1 94 ? 5.943 -2.585 2.752 1.00 95.00 94 PHE A N 1
ATOM 732 C CA . PHE A 1 94 ? 4.846 -2.170 1.881 1.00 95.00 94 PHE A CA 1
ATOM 733 C C . PHE A 1 94 ? 4.746 -3.036 0.614 1.00 95.00 94 PHE A C 1
ATOM 735 O O . PHE A 1 94 ? 3.657 -3.500 0.263 1.00 95.00 94 PHE A O 1
ATOM 742 N N . LEU A 1 95 ? 5.863 -3.313 -0.067 1.00 94.94 95 LEU A N 1
ATOM 743 C CA . LEU A 1 95 ? 5.862 -4.164 -1.261 1.00 94.94 95 LEU A CA 1
ATOM 744 C C . LEU A 1 95 ? 5.413 -5.599 -0.964 1.00 94.94 95 LEU A C 1
ATOM 746 O O . LEU A 1 95 ? 4.784 -6.214 -1.826 1.00 94.94 95 LEU A O 1
ATOM 750 N N . ASN A 1 96 ? 5.644 -6.121 0.245 1.00 94.19 96 ASN A N 1
ATOM 751 C CA . ASN A 1 96 ? 5.128 -7.435 0.642 1.00 94.19 96 ASN A CA 1
ATOM 752 C C . ASN A 1 96 ? 3.591 -7.489 0.606 1.00 94.19 96 ASN A C 1
ATOM 754 O O . ASN A 1 96 ? 3.019 -8.501 0.190 1.00 94.19 96 ASN A O 1
ATOM 758 N N . LEU A 1 97 ? 2.904 -6.401 0.978 1.00 92.12 97 LEU A N 1
ATOM 759 C CA . LEU A 1 97 ? 1.449 -6.298 0.833 1.00 92.12 97 LEU A CA 1
ATOM 760 C C . LEU A 1 97 ? 1.035 -6.321 -0.639 1.00 92.12 97 LEU A C 1
ATOM 762 O O . LEU A 1 97 ? 0.155 -7.096 -1.019 1.00 92.12 97 LEU A O 1
ATOM 766 N N . ILE A 1 98 ? 1.668 -5.483 -1.464 1.00 92.69 98 ILE A N 1
ATOM 767 C CA . ILE A 1 98 ? 1.352 -5.375 -2.894 1.00 92.69 98 ILE A CA 1
ATOM 768 C C . ILE A 1 98 ? 1.587 -6.713 -3.598 1.00 92.69 98 ILE A C 1
ATOM 770 O O . ILE A 1 98 ? 0.721 -7.179 -4.337 1.00 92.69 98 ILE A O 1
ATOM 774 N N . GLY A 1 99 ? 2.709 -7.374 -3.307 1.00 92.62 99 GLY A N 1
ATOM 775 C CA . GLY A 1 99 ? 3.025 -8.709 -3.802 1.00 92.62 99 GLY A CA 1
ATOM 776 C C . GLY A 1 99 ? 1.993 -9.746 -3.362 1.00 92.62 99 GLY A C 1
ATOM 777 O O . GLY A 1 99 ? 1.513 -10.518 -4.189 1.00 92.62 99 GLY A O 1
ATOM 778 N N . GLY A 1 100 ? 1.573 -9.724 -2.093 1.00 90.44 100 GLY A N 1
ATOM 779 C CA . GLY A 1 100 ? 0.527 -10.614 -1.586 1.00 90.44 100 GLY A CA 1
ATOM 780 C C . GLY A 1 100 ? -0.818 -10.439 -2.303 1.00 90.44 100 GLY A C 1
ATOM 781 O O . GLY A 1 100 ? -1.466 -11.428 -2.651 1.00 90.44 100 GLY A O 1
ATOM 782 N N . ILE A 1 101 ? -1.221 -9.195 -2.577 1.00 87.31 101 ILE A N 1
ATOM 783 C CA . ILE A 1 101 ? -2.436 -8.892 -3.349 1.00 87.31 101 ILE A CA 1
ATOM 784 C C . ILE A 1 101 ? -2.276 -9.356 -4.801 1.00 87.31 101 ILE A C 1
ATOM 786 O O . ILE A 1 101 ? -3.176 -10.004 -5.333 1.00 87.31 101 ILE A O 1
ATOM 790 N N . ALA A 1 102 ? -1.134 -9.074 -5.431 1.00 89.94 102 ALA A N 1
ATOM 791 C CA . ALA A 1 102 ? -0.861 -9.458 -6.812 1.00 89.94 102 ALA A CA 1
ATOM 792 C C . ALA A 1 102 ? -0.906 -10.982 -7.007 1.00 89.94 102 ALA A C 1
ATOM 794 O O . ALA A 1 102 ? -1.542 -11.450 -7.951 1.00 89.94 102 ALA A O 1
ATOM 795 N N . VAL A 1 103 ? -0.312 -11.754 -6.090 1.00 89.81 103 VAL A N 1
ATOM 796 C CA . VAL A 1 103 ? -0.374 -13.226 -6.098 1.00 89.81 103 VAL A CA 1
ATOM 797 C C . VAL A 1 103 ? -1.817 -13.710 -5.952 1.00 89.81 103 VAL A C 1
ATOM 799 O O . VAL A 1 103 ? -2.279 -14.506 -6.765 1.00 89.81 103 VAL A O 1
ATOM 802 N N . ALA A 1 104 ? -2.578 -13.178 -4.990 1.00 85.75 104 ALA A N 1
ATOM 803 C CA . ALA A 1 104 ? -3.978 -13.564 -4.803 1.00 85.75 104 ALA A CA 1
ATOM 804 C C . ALA A 1 104 ? -4.857 -13.241 -6.031 1.00 85.75 104 ALA A C 1
ATOM 806 O O . ALA A 1 104 ? -5.744 -14.019 -6.401 1.00 85.75 104 ALA A O 1
ATOM 807 N N . CYS A 1 105 ? -4.609 -12.102 -6.684 1.00 84.00 105 CYS A N 1
ATOM 808 C CA . CYS A 1 105 ? -5.258 -11.725 -7.938 1.00 84.00 105 CYS A CA 1
ATOM 809 C C . CYS A 1 105 ? -4.879 -12.675 -9.078 1.00 84.00 105 CYS A C 1
ATOM 811 O O . CYS A 1 105 ? -5.768 -13.145 -9.789 1.00 84.00 105 CYS A O 1
ATOM 813 N N . HIS A 1 106 ? -3.591 -12.981 -9.233 1.00 85.50 106 HIS A N 1
ATOM 814 C CA . HIS A 1 106 ? -3.096 -13.920 -10.235 1.00 85.50 106 HIS A CA 1
ATOM 815 C C . HIS A 1 106 ? -3.744 -15.300 -10.066 1.00 85.50 106 HIS A C 1
ATOM 817 O O . HIS A 1 106 ? -4.339 -15.816 -11.011 1.00 85.50 106 HIS A O 1
ATOM 823 N N . ASP A 1 107 ? -3.745 -15.850 -8.852 1.00 86.75 107 ASP A N 1
ATOM 824 C CA . ASP A 1 107 ? -4.345 -17.155 -8.561 1.00 86.75 107 ASP A CA 1
ATOM 825 C C . ASP A 1 107 ? -5.850 -17.172 -8.856 1.00 86.75 107 ASP A C 1
ATOM 827 O O . ASP A 1 107 ? -6.371 -18.125 -9.437 1.00 86.75 107 ASP A O 1
ATOM 831 N N . SER A 1 108 ? -6.556 -16.083 -8.536 1.00 79.31 108 SER A N 1
ATOM 832 C CA . SER A 1 108 ? -7.985 -15.937 -8.841 1.00 79.31 108 SER A CA 1
ATOM 833 C C . SER A 1 108 ? -8.280 -15.920 -10.345 1.00 79.31 108 SER A C 1
ATOM 835 O O . SER A 1 108 ? -9.349 -16.367 -10.762 1.00 79.31 108 SER A O 1
ATOM 837 N N . LEU A 1 109 ? -7.370 -15.390 -11.164 1.00 75.62 109 LEU A N 1
ATOM 838 C CA . LEU A 1 109 ? -7.498 -15.364 -12.625 1.00 75.62 109 LEU A CA 1
ATOM 839 C C . LEU A 1 109 ? -7.137 -16.721 -13.242 1.00 75.62 109 LEU A C 1
ATOM 841 O O . LEU A 1 109 ? -7.841 -17.203 -14.132 1.00 75.62 109 LEU A O 1
ATOM 845 N N . VAL A 1 110 ? -6.097 -17.374 -12.721 1.00 73.81 110 VAL A N 1
ATOM 846 C CA . VAL A 1 110 ? -5.682 -18.716 -13.149 1.00 73.81 110 VAL A CA 1
ATOM 847 C C . VAL A 1 110 ? -6.761 -19.755 -12.826 1.00 73.81 110 VAL A C 1
ATOM 849 O O . VAL A 1 110 ? -7.092 -20.569 -13.681 1.00 73.81 110 VAL A O 1
ATOM 852 N N . LEU A 1 111 ? -7.382 -19.699 -11.643 1.00 60.66 111 LEU A N 1
ATOM 853 C CA . LEU A 1 111 ? -8.464 -20.616 -11.247 1.00 60.66 111 LEU A CA 1
ATOM 854 C C . LEU A 1 111 ? -9.776 -20.395 -12.017 1.00 60.66 111 LEU A C 1
ATOM 856 O O . LEU A 1 111 ? -10.580 -21.317 -12.130 1.00 60.66 111 LEU A O 1
ATOM 860 N N . LYS A 1 112 ? -10.006 -19.187 -12.547 1.00 57.75 112 LYS A N 1
ATOM 861 C CA . LYS A 1 112 ? -11.166 -18.867 -13.400 1.00 57.75 112 LYS A CA 1
ATOM 862 C C . LYS A 1 112 ? -10.976 -19.270 -14.861 1.00 57.75 112 LYS A C 1
ATOM 864 O O . LYS A 1 112 ? -11.929 -19.189 -15.633 1.00 57.75 112 LYS A O 1
ATOM 869 N N . SER A 1 113 ? -9.781 -19.712 -15.238 1.00 48.19 113 SER A N 1
ATOM 870 C CA . SER A 1 113 ? -9.541 -20.323 -16.539 1.00 48.19 113 SER A CA 1
ATOM 871 C C . SER A 1 113 ? -9.913 -21.807 -16.428 1.00 48.19 113 SER A C 1
ATOM 873 O O . SER A 1 113 ? -9.287 -22.513 -15.632 1.00 48.19 113 SER A O 1
ATOM 875 N N . PRO A 1 114 ? -10.925 -22.316 -17.163 1.00 50.00 114 PRO A N 1
ATOM 876 C CA . PRO A 1 114 ? -11.155 -23.752 -17.208 1.00 50.00 114 PRO A CA 1
ATOM 877 C C . PRO A 1 114 ? -9.873 -24.393 -17.738 1.00 50.00 114 PRO A C 1
ATOM 879 O O . PRO A 1 114 ? -9.372 -23.992 -18.791 1.00 50.00 114 PRO A O 1
ATOM 882 N N . LYS A 1 115 ? -9.314 -25.358 -17.002 1.00 49.03 115 LYS A N 1
ATOM 883 C CA . LYS A 1 115 ? -8.297 -26.233 -17.590 1.00 49.03 115 LYS A CA 1
ATOM 884 C C . LYS A 1 115 ? -8.937 -26.934 -18.799 1.00 49.03 115 LYS A C 1
ATOM 886 O O . LYS A 1 115 ? -10.087 -27.358 -18.658 1.00 49.03 115 LYS A O 1
ATOM 891 N N . PRO A 1 116 ? -8.248 -26.993 -19.952 1.00 59.97 116 PRO A N 1
ATOM 892 C CA . PRO A 1 116 ? -8.735 -27.729 -21.113 1.00 59.97 116 PRO A CA 1
ATOM 893 C C . PRO A 1 116 ? -8.936 -29.214 -20.795 1.00 59.97 116 PRO A C 1
ATOM 895 O O . PRO A 1 116 ? -8.231 -29.731 -19.895 1.00 59.97 116 PRO A O 1
#

Organism: Geospiza parvula (NCBI:txid87175)

Radius of gyration: 22.82 Å; chains: 1; bounding box: 58×76×43 Å

Sequence (116 aa):
GKKISRNPPPTPNPGILAPQPTETERCIESLLAVFQRYAGREGDSCTLSKREFRAFMDTELAAFTKNQKDPGVVDRMMKKLDMNSDGQLDFQEFLNLIGGIAVACHDSLVLKSPKP

Foldseek 3Di:
DDDDPDDPDDDPDPPCPPPDDDPVRVVVVVLLVLLQVLACPVHGSQWHALVSQVVSCCPVVVVVVVVDPDPCPSVVLQVVLPPVPPRIHGSVSVVVVVVVVVVVVVVVVVVVDPDD